Protein AF-A0A1B7MXN3-F1 (afdb_monomer)

Nearest PDB structures (foldseek):
  6edw-assembly1_C  TM=4.018E-01  e=3.707E+00  Mycobacterium tuberculosis CDC1551
  6edw-assembly1_D  TM=3.722E-01  e=7.646E+00  Mycobacterium tuberculosis CDC1551

Structure (mmCIF, N/CA/C/O backbone):
data_AF-A0A1B7MXN3-F1
#
_entry.id   AF-A0A1B7MXN3-F1
#
loop_
_atom_site.group_PDB
_atom_site.id
_atom_site.type_symbol
_atom_site.label_atom_id
_atom_site.label_alt_id
_atom_site.label_comp_id
_atom_site.label_asym_id
_atom_site.label_entity_id
_atom_site.label_seq_id
_atom_site.pdbx_PDB_ins_code
_atom_site.Cartn_x
_atom_site.Cartn_y
_atom_site.Cartn_z
_atom_site.occupancy
_atom_site.B_iso_or_equiv
_atom_site.auth_seq_id
_atom_site.auth_comp_id
_atom_site.auth_asym_id
_atom_site.auth_atom_id
_atom_site.pdbx_PDB_model_num
ATOM 1 N N . MET A 1 1 ? 47.4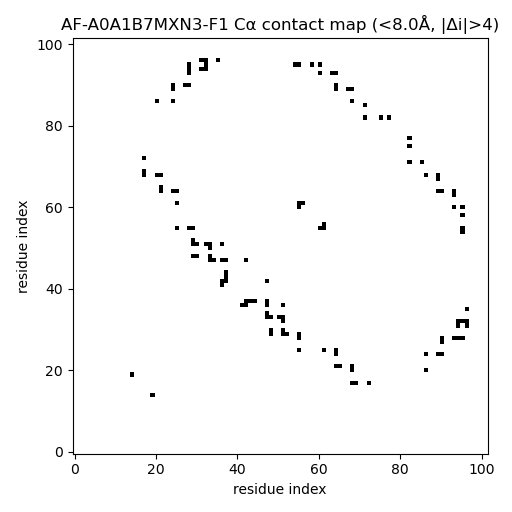05 -34.970 3.659 1.00 39.94 1 MET A N 1
ATOM 2 C CA . MET A 1 1 ? 46.798 -33.891 2.852 1.00 39.94 1 MET A CA 1
ATOM 3 C C . MET A 1 1 ? 45.291 -34.055 2.928 1.00 39.94 1 MET A C 1
ATOM 5 O O . MET A 1 1 ? 44.751 -34.900 2.231 1.00 39.94 1 MET A O 1
ATOM 9 N N . SER A 1 2 ? 44.634 -33.330 3.831 1.00 42.56 2 SER A N 1
ATOM 10 C CA . SER A 1 2 ? 43.172 -33.350 3.950 1.00 42.56 2 SER A CA 1
ATOM 11 C C . SER A 1 2 ? 42.618 -32.178 3.152 1.00 42.56 2 SER A C 1
ATOM 13 O O . SER A 1 2 ? 42.976 -31.032 3.413 1.00 42.56 2 SER A O 1
ATOM 15 N N . ILE A 1 3 ? 41.806 -32.483 2.142 1.00 47.53 3 ILE A N 1
ATOM 16 C CA . ILE A 1 3 ? 41.145 -31.493 1.292 1.00 47.53 3 ILE A CA 1
ATOM 17 C C . ILE A 1 3 ? 40.101 -30.783 2.156 1.00 47.53 3 ILE A C 1
ATOM 19 O O . ILE A 1 3 ? 39.154 -31.413 2.628 1.00 47.53 3 ILE A O 1
ATOM 23 N N . LEU A 1 4 ? 40.305 -29.484 2.397 1.00 47.94 4 LEU A N 1
ATOM 24 C CA . LEU A 1 4 ? 39.314 -28.622 3.033 1.00 47.94 4 LEU A CA 1
ATOM 25 C C . LEU A 1 4 ? 38.052 -28.629 2.162 1.00 47.94 4 LEU A C 1
ATOM 27 O O . LEU A 1 4 ? 38.071 -28.189 1.013 1.00 47.94 4 LEU A O 1
ATOM 31 N N . LYS A 1 5 ? 36.962 -29.157 2.713 1.00 56.56 5 LYS A N 1
ATOM 32 C CA . LYS A 1 5 ? 35.624 -29.047 2.139 1.00 56.56 5 LYS A CA 1
ATOM 33 C C . LYS A 1 5 ? 35.195 -27.578 2.286 1.00 56.56 5 LYS A C 1
ATOM 35 O O . LYS A 1 5 ? 35.237 -27.085 3.412 1.00 56.56 5 LYS A O 1
ATOM 40 N N . PRO A 1 6 ? 34.839 -26.862 1.207 1.00 47.56 6 PRO A N 1
ATOM 41 C CA . PRO A 1 6 ? 34.379 -25.487 1.339 1.00 47.56 6 PRO A CA 1
ATOM 42 C C . PRO A 1 6 ? 33.049 -25.483 2.097 1.00 47.56 6 PRO A C 1
ATOM 44 O O . PRO A 1 6 ? 32.131 -26.235 1.759 1.00 47.56 6 PRO A O 1
ATOM 47 N N . GLU A 1 7 ? 32.975 -24.679 3.157 1.00 54.03 7 GLU A N 1
ATOM 48 C CA . GLU A 1 7 ? 31.724 -24.404 3.857 1.00 54.03 7 GLU A CA 1
ATOM 49 C C . GLU A 1 7 ? 30.719 -23.747 2.899 1.00 54.03 7 GLU A C 1
ATOM 51 O O . GLU A 1 7 ? 31.128 -22.996 2.006 1.00 54.03 7 GLU A O 1
ATOM 56 N N . PRO A 1 8 ? 29.409 -24.008 3.050 1.00 49.09 8 PRO A N 1
ATOM 57 C CA . PRO A 1 8 ? 28.402 -23.304 2.279 1.00 49.09 8 PRO A CA 1
ATOM 58 C C . PRO A 1 8 ? 28.450 -21.830 2.680 1.00 49.09 8 PRO A C 1
ATOM 60 O O . PRO A 1 8 ? 28.066 -21.460 3.787 1.00 49.09 8 PRO A O 1
ATOM 63 N N . SER A 1 9 ? 28.945 -20.982 1.780 1.00 49.97 9 SER A N 1
ATOM 64 C CA . SER A 1 9 ? 28.849 -19.538 1.935 1.00 49.97 9 SER A CA 1
ATOM 65 C C . SER A 1 9 ? 27.375 -19.188 2.088 1.00 49.97 9 SER A C 1
ATOM 67 O O . SER A 1 9 ? 26.598 -19.399 1.155 1.00 49.97 9 SER A O 1
ATOM 69 N N . THR A 1 10 ? 26.997 -18.680 3.260 1.00 52.59 10 THR A N 1
ATOM 70 C CA . THR A 1 10 ? 25.699 -18.059 3.517 1.00 52.59 10 THR A CA 1
ATOM 71 C C . THR A 1 10 ? 25.511 -16.954 2.489 1.00 52.59 10 THR A C 1
ATOM 73 O O . THR A 1 10 ? 26.029 -15.848 2.627 1.00 52.59 10 THR A O 1
ATOM 76 N N . GLN A 1 11 ? 24.822 -17.299 1.408 1.00 45.16 11 GLN A N 1
ATOM 77 C CA . GLN A 1 11 ? 24.434 -16.400 0.345 1.00 45.16 11 GLN A CA 1
ATOM 78 C C . GLN A 1 11 ? 23.406 -15.459 0.967 1.00 45.16 11 GLN A C 1
ATOM 80 O O . GLN A 1 11 ? 22.228 -15.794 1.075 1.00 45.16 11 GLN A O 1
ATOM 85 N N . GLY A 1 12 ? 23.887 -14.329 1.495 1.00 44.75 12 GLY A N 1
ATOM 86 C CA . GLY A 1 12 ? 23.031 -13.260 1.989 1.00 44.75 12 GLY A CA 1
ATOM 87 C C . GLY A 1 12 ? 21.987 -12.977 0.919 1.00 44.75 12 GLY A C 1
ATOM 88 O O . GLY A 1 12 ? 22.346 -12.767 -0.241 1.00 44.75 12 GLY A O 1
ATOM 89 N N . ALA A 1 13 ? 20.710 -13.094 1.282 1.00 50.44 13 ALA A N 1
ATOM 90 C CA . ALA A 1 13 ? 19.616 -12.967 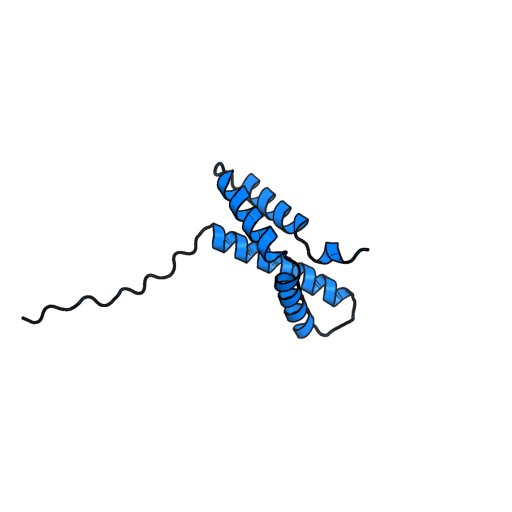0.335 1.00 50.44 13 ALA A CA 1
ATOM 91 C C . ALA A 1 13 ? 19.758 -11.630 -0.404 1.00 50.44 13 ALA A C 1
ATOM 93 O O . ALA A 1 13 ? 19.680 -10.563 0.206 1.00 50.44 13 ALA A O 1
ATOM 94 N N . SER A 1 14 ? 20.019 -11.688 -1.710 1.00 57.28 14 SER A N 1
ATOM 95 C CA . SER A 1 14 ? 19.955 -10.504 -2.555 1.00 57.28 14 SER A CA 1
ATOM 96 C C . SER A 1 14 ? 18.491 -10.083 -2.592 1.00 57.28 14 SER A C 1
ATOM 98 O O . SER A 1 14 ? 17.651 -10.801 -3.134 1.00 57.28 14 SER A O 1
ATOM 100 N N . ILE A 1 15 ? 18.170 -8.972 -1.928 1.00 64.94 15 ILE A N 1
ATOM 101 C CA . ILE A 1 15 ? 16.823 -8.410 -1.959 1.00 64.94 15 ILE A CA 1
ATOM 102 C C . ILE A 1 15 ? 16.608 -7.847 -3.364 1.00 64.94 15 ILE A C 1
ATOM 104 O O . ILE A 1 15 ? 17.384 -7.019 -3.840 1.00 64.94 15 ILE A O 1
ATOM 108 N N . THR A 1 16 ? 15.563 -8.318 -4.033 1.00 85.19 16 THR A N 1
ATOM 109 C CA . THR A 1 16 ? 15.174 -7.830 -5.362 1.00 85.19 16 THR A CA 1
ATOM 110 C C . THR A 1 16 ? 14.491 -6.465 -5.260 1.00 85.19 16 THR A C 1
ATOM 112 O O . THR A 1 16 ? 13.859 -6.155 -4.249 1.00 85.19 16 THR A O 1
ATOM 115 N N . LEU A 1 17 ? 14.552 -5.657 -6.325 1.00 84.50 17 LEU A N 1
ATOM 116 C CA . LEU A 1 17 ? 13.820 -4.385 -6.399 1.00 84.50 17 LEU A CA 1
ATOM 117 C C . LEU A 1 17 ? 12.320 -4.582 -6.117 1.00 84.50 17 LEU A C 1
ATOM 119 O O . LEU A 1 17 ? 11.734 -3.832 -5.345 1.00 84.50 17 LEU A O 1
ATOM 123 N N . THR A 1 18 ? 11.727 -5.654 -6.648 1.00 87.50 18 THR A N 1
ATOM 124 C CA . THR A 1 18 ? 10.337 -6.058 -6.384 1.00 87.50 18 THR A CA 1
ATOM 125 C C . THR A 1 18 ? 10.042 -6.192 -4.892 1.00 87.50 18 THR A C 1
ATOM 127 O O . THR A 1 18 ? 9.064 -5.625 -4.410 1.00 87.50 18 THR A O 1
ATOM 130 N N . GLN A 1 19 ? 10.899 -6.889 -4.141 1.00 88.88 19 GLN A N 1
ATOM 131 C CA . GLN A 1 19 ? 10.723 -7.071 -2.698 1.00 88.88 19 GLN A CA 1
ATOM 132 C C . GLN A 1 19 ? 10.846 -5.751 -1.931 1.00 88.88 19 GLN A C 1
ATOM 134 O O . GLN A 1 19 ? 10.074 -5.519 -1.001 1.00 88.88 19 GLN A O 1
ATOM 139 N N . VAL A 1 20 ? 11.775 -4.870 -2.327 1.00 90.81 20 VAL A N 1
ATOM 140 C CA . VAL A 1 20 ? 11.916 -3.536 -1.715 1.00 90.81 20 VAL A CA 1
ATOM 141 C C . VAL A 1 20 ? 10.651 -2.710 -1.931 1.00 90.81 20 VAL A C 1
ATOM 143 O O . VAL A 1 20 ? 10.120 -2.140 -0.977 1.00 90.81 20 VAL A O 1
ATOM 146 N N . LEU A 1 21 ? 10.138 -2.678 -3.163 1.00 91.31 21 LEU A N 1
ATOM 147 C CA . LEU A 1 21 ? 8.933 -1.923 -3.504 1.00 91.31 21 LEU A CA 1
ATOM 148 C C . LEU A 1 21 ? 7.701 -2.460 -2.775 1.00 91.31 21 LEU A C 1
ATOM 150 O O . LEU A 1 21 ? 6.963 -1.688 -2.163 1.00 91.31 21 LEU A O 1
ATOM 154 N N . GLN A 1 22 ? 7.512 -3.781 -2.771 1.00 92.38 22 GLN A N 1
ATOM 155 C CA . GLN A 1 22 ? 6.420 -4.424 -2.041 1.00 92.38 22 GLN A CA 1
ATOM 156 C C . GLN A 1 22 ? 6.483 -4.109 -0.547 1.00 92.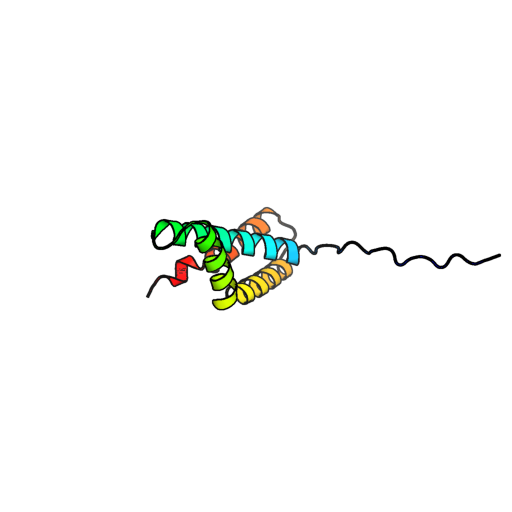38 22 GLN A C 1
ATOM 158 O O . GLN A 1 22 ? 5.468 -3.729 0.038 1.00 92.38 22 GLN A O 1
ATOM 163 N N . LEU A 1 23 ? 7.662 -4.215 0.073 1.00 93.94 23 LEU A N 1
ATOM 164 C CA . LEU A 1 23 ? 7.839 -3.919 1.493 1.00 93.94 23 LEU A CA 1
ATOM 165 C C . LEU A 1 23 ? 7.551 -2.446 1.807 1.00 93.94 23 LEU A C 1
ATOM 167 O O . LEU A 1 23 ? 6.850 -2.151 2.778 1.00 93.94 23 LEU A O 1
ATOM 171 N N . GLY A 1 24 ? 8.052 -1.528 0.978 1.00 94.06 24 GLY A N 1
ATOM 172 C CA . GLY A 1 24 ? 7.821 -0.092 1.128 1.00 94.06 24 GLY A CA 1
ATOM 173 C C . GLY A 1 24 ? 6.336 0.260 1.052 1.00 94.06 24 GLY A C 1
ATOM 174 O O . GLY A 1 24 ? 5.799 0.867 1.978 1.00 94.06 24 GLY A O 1
ATOM 175 N N . ILE A 1 25 ? 5.649 -0.195 0.001 1.00 95.69 25 ILE A N 1
ATOM 176 C CA . ILE A 1 25 ? 4.213 0.052 -0.196 1.00 95.69 25 ILE A CA 1
ATOM 177 C C . ILE A 1 25 ? 3.396 -0.566 0.944 1.00 95.69 25 ILE A C 1
ATOM 179 O O . ILE A 1 25 ? 2.548 0.107 1.528 1.00 95.69 25 ILE A O 1
ATOM 183 N N . THR A 1 26 ? 3.682 -1.818 1.315 1.00 95.56 26 THR A N 1
ATOM 184 C CA . THR A 1 26 ? 3.010 -2.508 2.430 1.00 95.56 26 THR A CA 1
ATOM 185 C C . THR A 1 26 ? 3.132 -1.718 3.728 1.00 95.56 26 THR A C 1
ATOM 187 O O . THR A 1 26 ? 2.139 -1.489 4.419 1.00 95.56 26 THR A O 1
ATOM 190 N N . THR A 1 27 ? 4.343 -1.253 4.040 1.00 95.69 27 THR A N 1
ATOM 191 C CA . THR A 1 27 ? 4.615 -0.475 5.252 1.00 95.69 27 THR A CA 1
ATOM 192 C C . THR A 1 27 ? 3.816 0.825 5.259 1.00 95.69 27 THR A C 1
ATOM 194 O O . THR A 1 27 ? 3.172 1.140 6.259 1.00 95.69 27 THR A O 1
ATOM 197 N N . ILE A 1 28 ? 3.795 1.556 4.140 1.00 95.94 28 ILE A N 1
ATOM 198 C CA . ILE A 1 28 ? 3.039 2.810 4.029 1.00 95.94 28 ILE A CA 1
ATOM 199 C C . ILE A 1 28 ? 1.540 2.562 4.227 1.00 95.94 28 ILE A C 1
ATOM 201 O O . ILE A 1 28 ? 0.900 3.287 4.984 1.00 95.94 28 ILE A O 1
ATOM 205 N N . LEU A 1 29 ? 0.984 1.525 3.597 1.00 95.88 29 LEU A N 1
ATOM 206 C CA . LEU A 1 29 ? -0.439 1.193 3.700 1.00 95.88 29 LEU A CA 1
ATOM 207 C C . LEU A 1 29 ? -0.853 0.818 5.127 1.00 95.88 29 LEU A C 1
ATOM 209 O O . LEU A 1 29 ? -1.890 1.278 5.609 1.00 95.88 29 LEU A O 1
ATOM 213 N N . ILE A 1 30 ? -0.039 0.015 5.818 1.00 95.38 30 ILE A N 1
ATOM 214 C CA . ILE A 1 30 ? -0.286 -0.362 7.214 1.00 95.38 30 ILE A CA 1
ATOM 215 C C . ILE A 1 30 ? -0.226 0.874 8.118 1.00 95.38 30 ILE A C 1
ATOM 217 O O . ILE A 1 30 ? -1.104 1.044 8.963 1.00 95.38 30 ILE A O 1
ATOM 221 N N . LEU A 1 31 ? 0.761 1.757 7.940 1.00 94.50 31 LEU A N 1
ATOM 222 C CA . LEU A 1 31 ? 0.893 2.974 8.746 1.00 94.50 31 LEU A CA 1
ATOM 223 C C . LEU A 1 31 ? -0.251 3.969 8.499 1.00 94.50 31 LEU A C 1
ATOM 225 O O . LEU A 1 31 ? -0.833 4.460 9.467 1.00 94.50 31 LEU A O 1
ATOM 229 N N . ASP A 1 32 ? -0.616 4.223 7.236 1.00 94.12 32 ASP A N 1
ATOM 230 C CA . ASP A 1 32 ? -1.746 5.095 6.864 1.00 94.12 32 ASP A CA 1
ATOM 231 C C . ASP A 1 32 ? -3.046 4.603 7.510 1.00 94.12 32 ASP A C 1
ATOM 233 O O . ASP A 1 32 ? -3.778 5.372 8.136 1.00 94.12 32 ASP A O 1
ATOM 237 N N . TYR A 1 33 ? -3.304 3.295 7.441 1.00 93.62 33 TYR A N 1
ATOM 238 C CA . TYR A 1 33 ? -4.517 2.723 8.010 1.00 93.62 33 TYR A CA 1
ATOM 239 C C . TYR A 1 33 ? -4.485 2.644 9.544 1.00 93.62 33 TYR A C 1
ATOM 241 O O . TYR A 1 33 ? -5.497 2.894 10.194 1.00 93.62 33 TYR A O 1
ATOM 249 N N . SER A 1 34 ? -3.322 2.397 10.150 1.00 92.75 34 SER A N 1
ATOM 250 C CA . SER A 1 34 ? -3.154 2.468 11.610 1.00 92.75 34 SER A CA 1
ATOM 251 C C . SER A 1 34 ? -3.464 3.866 12.137 1.00 92.75 34 SER A C 1
ATOM 253 O O . SER A 1 34 ? -4.144 4.015 13.156 1.00 92.75 34 SER A O 1
ATOM 255 N N . PHE A 1 35 ? -2.991 4.895 11.426 1.00 91.25 35 PHE A N 1
ATOM 256 C CA . PHE A 1 35 ? -3.302 6.285 11.730 1.00 91.25 35 PHE A CA 1
ATOM 257 C C . PHE A 1 35 ? -4.805 6.550 11.583 1.00 91.25 35 PHE A C 1
ATOM 259 O O . PHE A 1 35 ? -5.425 7.075 12.506 1.00 91.25 35 PHE A O 1
ATOM 266 N N . PHE A 1 36 ? -5.421 6.103 10.487 1.00 91.31 36 PHE A N 1
ATOM 267 C CA . PHE A 1 36 ? -6.867 6.205 10.278 1.00 91.31 36 PHE A CA 1
ATOM 268 C C . PHE A 1 36 ? -7.693 5.557 11.405 1.00 91.31 36 PHE A C 1
ATOM 270 O O . PHE A 1 36 ? -8.642 6.170 11.892 1.00 91.31 36 PHE A O 1
ATOM 277 N N . LEU A 1 37 ? -7.318 4.359 11.865 1.00 90.50 37 LEU A N 1
ATOM 278 C CA . LEU A 1 37 ? -7.966 3.689 12.999 1.00 90.50 37 LEU A CA 1
ATOM 279 C C . LEU A 1 37 ? -7.782 4.468 14.308 1.00 90.50 37 LEU A C 1
ATOM 281 O O . LEU A 1 37 ? -8.723 4.589 15.090 1.00 90.50 37 LEU A O 1
ATOM 285 N N . SER A 1 38 ? -6.595 5.037 14.541 1.00 88.94 38 SER A N 1
ATOM 286 C CA . SER A 1 38 ? -6.320 5.823 15.752 1.00 88.94 38 SER A CA 1
ATOM 287 C C . SER A 1 38 ? -7.212 7.065 15.865 1.00 88.94 38 SER A C 1
ATOM 289 O O . SER A 1 38 ? -7.669 7.402 16.956 1.00 88.94 38 SER A O 1
ATOM 291 N N . GLN A 1 39 ? -7.547 7.683 14.729 1.00 88.44 39 GLN A N 1
ATOM 292 C C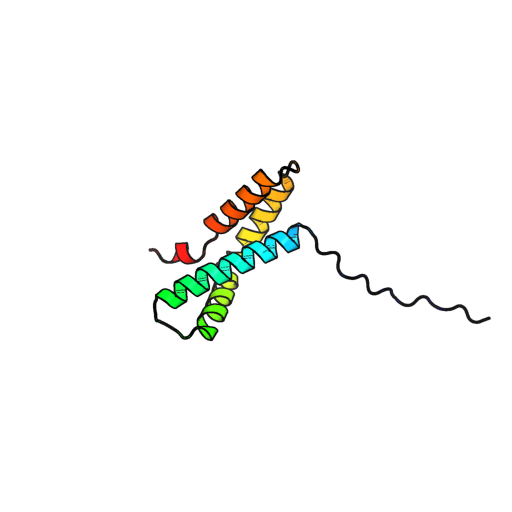A . GLN A 1 39 ? -8.416 8.859 14.666 1.00 88.44 39 GLN A CA 1
ATOM 293 C C . GLN A 1 39 ? -9.883 8.538 14.989 1.00 88.44 39 GLN A C 1
ATOM 295 O O . GLN A 1 39 ? -10.641 9.437 15.341 1.00 88.44 39 GLN A O 1
ATOM 300 N N . GLN A 1 40 ? -10.295 7.269 14.896 1.00 83.00 40 GLN A N 1
ATOM 301 C CA . GLN A 1 40 ? -11.662 6.838 15.208 1.00 83.00 40 GLN A CA 1
ATOM 302 C C . GLN A 1 40 ? -11.892 6.587 16.705 1.00 83.00 40 GLN A C 1
ATOM 304 O O . GLN A 1 40 ? -13.018 6.308 17.109 1.00 83.00 40 GLN A O 1
ATOM 309 N N . GLY A 1 41 ? -10.851 6.682 17.542 1.00 72.44 41 GLY A N 1
ATOM 310 C CA . GLY A 1 41 ? -10.972 6.585 19.002 1.00 72.44 41 GLY A CA 1
ATOM 311 C C . GLY A 1 41 ? -11.413 5.213 19.528 1.00 72.44 41 GLY A C 1
ATOM 312 O O . GLY A 1 41 ? -11.734 5.081 20.705 1.00 72.44 41 GLY A O 1
ATOM 313 N N . THR A 1 42 ? -11.434 4.183 18.681 1.00 61.94 42 THR A N 1
ATOM 314 C CA . THR A 1 42 ? -11.975 2.857 19.008 1.00 61.94 42 THR A CA 1
ATOM 315 C C . THR A 1 42 ? -10.984 1.952 19.746 1.00 61.94 42 THR A C 1
ATOM 317 O O . THR A 1 42 ? -11.390 0.923 20.291 1.00 61.94 42 THR A O 1
ATOM 320 N N . GLN A 1 43 ? -9.684 2.278 19.792 1.00 62.81 43 GLN A N 1
ATOM 321 C CA . GLN A 1 43 ? -8.671 1.340 20.287 1.00 62.81 43 GLN A CA 1
ATOM 322 C C . GLN A 1 43 ? -7.323 2.008 20.670 1.00 62.81 43 GLN A C 1
ATOM 324 O O . GLN A 1 43 ? -6.973 3.059 20.140 1.00 62.81 43 GLN A O 1
ATOM 329 N N . GLY A 1 44 ? -6.544 1.396 21.578 1.00 66.62 44 GLY A N 1
ATOM 330 C CA . GLY A 1 44 ? -5.186 1.848 21.942 1.00 66.62 44 GLY A CA 1
ATOM 331 C C . GLY A 1 44 ? -4.138 1.619 20.835 1.00 66.62 44 GLY A C 1
ATOM 332 O O . GLY A 1 44 ? -4.277 0.704 20.028 1.00 66.62 44 GLY A O 1
ATOM 333 N N . SER A 1 45 ? -3.065 2.419 20.810 1.00 65.88 45 SER A N 1
ATOM 334 C CA . SER A 1 45 ? -2.106 2.518 19.684 1.00 65.88 45 SER A CA 1
ATOM 335 C C . SER A 1 45 ? -1.375 1.223 19.294 1.00 65.88 45 SER A C 1
ATOM 337 O O . SER A 1 45 ? -1.120 0.994 18.117 1.00 65.88 45 SER A O 1
ATOM 339 N N . ALA A 1 46 ? -1.046 0.344 20.245 1.00 63.09 46 ALA A N 1
ATOM 340 C CA . ALA A 1 46 ? -0.424 -0.948 19.926 1.00 63.09 46 ALA A CA 1
ATOM 341 C C . ALA A 1 46 ? -1.391 -1.893 19.189 1.00 63.09 46 ALA A C 1
ATOM 343 O O . ALA A 1 46 ? -0.979 -2.734 18.394 1.00 63.09 46 ALA A O 1
ATOM 344 N N . ASN A 1 47 ? -2.689 -1.730 19.435 1.00 83.69 47 ASN A N 1
ATOM 345 C CA . ASN A 1 47 ? -3.731 -2.553 18.849 1.00 83.69 47 ASN A CA 1
ATOM 346 C C . ASN A 1 47 ? -4.101 -2.059 17.435 1.00 83.69 47 ASN A C 1
ATOM 348 O O . ASN A 1 47 ? -4.380 -2.863 16.551 1.00 83.69 47 ASN A O 1
ATOM 352 N N . THR A 1 48 ? -3.991 -0.753 17.155 1.00 88.25 48 THR A N 1
ATOM 353 C CA . THR A 1 48 ? -4.276 -0.214 15.812 1.00 88.25 48 THR A CA 1
ATOM 354 C C . THR A 1 48 ? -3.298 -0.711 14.745 1.00 88.25 48 THR A C 1
ATOM 356 O O . THR A 1 48 ? -3.736 -1.024 13.640 1.00 88.25 48 THR A O 1
ATOM 359 N N . LEU A 1 49 ? -2.006 -0.865 15.069 1.00 91.06 49 LEU A N 1
ATOM 360 C CA . LEU A 1 49 ? -1.013 -1.398 14.125 1.00 91.06 49 LEU A CA 1
ATOM 361 C C . LEU A 1 49 ? -1.277 -2.868 13.774 1.00 91.06 49 LEU A C 1
ATOM 363 O O . LEU A 1 49 ? -1.204 -3.259 12.609 1.00 91.06 49 LEU A O 1
ATOM 367 N N . GLN A 1 50 ? -1.622 -3.681 14.775 1.00 92.06 50 GLN A N 1
ATOM 368 C CA . GLN A 1 50 ? -1.945 -5.092 14.571 1.00 92.06 50 GLN A CA 1
ATOM 369 C C . GLN A 1 50 ? -3.235 -5.262 13.760 1.00 92.06 50 GLN A C 1
ATOM 371 O O . GLN A 1 50 ? -3.272 -6.074 12.836 1.00 92.06 50 GLN A O 1
ATOM 376 N N . LEU A 1 51 ? -4.264 -4.462 14.056 1.00 91.88 51 LEU A N 1
ATOM 377 C CA . LEU A 1 51 ? -5.504 -4.426 13.279 1.00 91.88 51 LEU A CA 1
ATOM 378 C C . LEU A 1 51 ? -5.250 -4.013 11.829 1.00 91.88 51 LEU A C 1
ATOM 380 O O . LEU A 1 51 ? -5.820 -4.608 10.917 1.00 91.88 51 LEU A O 1
ATOM 384 N N . ALA A 1 52 ? -4.364 -3.045 11.595 1.00 93.44 52 ALA A N 1
ATOM 385 C CA . ALA A 1 52 ? -4.041 -2.617 10.244 1.00 93.44 52 ALA A CA 1
ATOM 386 C C . ALA A 1 52 ? -3.275 -3.673 9.442 1.00 93.44 52 ALA A C 1
ATOM 388 O O . ALA A 1 52 ? -3.584 -3.898 8.272 1.00 93.44 52 ALA A O 1
ATOM 389 N N . ALA A 1 53 ? -2.319 -4.361 10.069 1.00 94.00 53 ALA A N 1
ATOM 390 C CA . ALA A 1 53 ? -1.633 -5.488 9.444 1.00 94.00 53 ALA A CA 1
ATOM 391 C C . ALA A 1 53 ? -2.600 -6.646 9.135 1.00 94.00 53 ALA A C 1
ATOM 393 O O . ALA A 1 53 ? -2.528 -7.247 8.062 1.00 94.00 53 ALA A O 1
ATOM 394 N N . ALA A 1 54 ? -3.538 -6.933 10.044 1.00 92.88 54 ALA A N 1
ATOM 395 C CA . ALA A 1 54 ? -4.570 -7.942 9.825 1.00 92.88 54 ALA A CA 1
ATOM 396 C C . ALA A 1 54 ? -5.502 -7.566 8.661 1.00 92.88 54 ALA A C 1
ATOM 398 O O . ALA A 1 54 ? -5.803 -8.412 7.817 1.00 92.88 54 ALA A O 1
ATOM 399 N N . GLU A 1 55 ? -5.915 -6.299 8.570 1.00 93.25 55 GLU A N 1
ATOM 400 C CA . GLU A 1 55 ? -6.741 -5.815 7.461 1.00 93.25 55 GLU A CA 1
ATOM 401 C C . GLU A 1 55 ? -6.001 -5.901 6.123 1.00 93.25 55 GLU A C 1
ATOM 403 O O . GLU A 1 55 ? -6.583 -6.329 5.126 1.00 93.25 55 GLU A O 1
ATOM 408 N N . TYR A 1 56 ? -4.703 -5.590 6.097 1.00 94.44 56 TYR A N 1
ATOM 409 C CA . TYR A 1 56 ? -3.882 -5.706 4.889 1.00 94.44 56 TYR A CA 1
ATOM 410 C C . TYR A 1 56 ? -3.856 -7.137 4.342 1.00 94.44 56 TYR A C 1
ATOM 412 O O . TYR A 1 56 ? -4.011 -7.349 3.137 1.00 94.44 56 TYR A O 1
ATOM 420 N N . GLY A 1 57 ? -3.720 -8.124 5.233 1.00 91.81 57 GLY A N 1
ATOM 421 C CA . GLY A 1 57 ? -3.773 -9.538 4.862 1.00 91.81 57 GLY A CA 1
ATOM 422 C C . GLY A 1 57 ? -5.166 -10.002 4.421 1.00 91.81 57 GLY A C 1
ATOM 423 O O . GLY A 1 57 ? -5.277 -10.836 3.527 1.00 91.81 57 GLY A O 1
ATOM 424 N N . ARG A 1 58 ? -6.235 -9.462 5.021 1.00 92.12 58 ARG A N 1
ATOM 425 C CA . ARG A 1 58 ? -7.619 -9.906 4.780 1.00 92.12 58 ARG A CA 1
ATOM 426 C C . ARG A 1 58 ? -8.278 -9.270 3.553 1.00 92.12 58 ARG A C 1
ATOM 428 O O . ARG A 1 58 ? -9.082 -9.921 2.895 1.00 92.12 58 ARG A O 1
ATOM 435 N N . SER A 1 59 ? -7.964 -8.014 3.250 1.00 88.75 59 SER A N 1
ATOM 436 C CA . SER A 1 59 ? -8.671 -7.185 2.254 1.00 88.75 59 SER A CA 1
ATOM 437 C C . SER A 1 59 ? -8.335 -7.500 0.790 1.00 88.75 59 SER A C 1
ATOM 439 O O . SER A 1 59 ? -8.856 -6.852 -0.113 1.00 88.75 59 SER A O 1
ATOM 441 N N . GLY A 1 60 ? -7.427 -8.445 0.525 1.00 90.56 60 GLY A N 1
ATOM 442 C CA . GLY A 1 60 ? -6.893 -8.686 -0.823 1.00 90.56 60 GLY A CA 1
ATOM 443 C C . GLY A 1 60 ? -5.920 -7.600 -1.308 1.00 90.56 60 GLY A C 1
ATOM 444 O O . GLY A 1 60 ? -5.330 -7.741 -2.380 1.00 90.56 60 GLY A O 1
ATOM 445 N N . THR A 1 61 ? -5.687 -6.561 -0.497 1.00 92.69 61 THR A N 1
ATOM 446 C CA . THR A 1 61 ? -4.744 -5.467 -0.773 1.00 92.69 61 THR A CA 1
ATOM 447 C C . 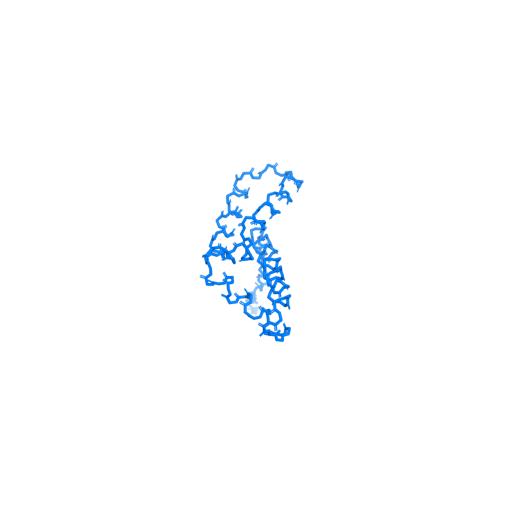THR A 1 61 ? -3.340 -5.995 -1.059 1.00 92.69 61 THR A C 1
ATOM 449 O O . THR A 1 61 ? -2.679 -5.515 -1.974 1.00 92.69 61 THR A O 1
ATOM 452 N N . SER A 1 62 ? -2.895 -7.030 -0.339 1.00 92.62 62 SER A N 1
ATOM 453 C CA . SER A 1 62 ? -1.592 -7.659 -0.585 1.00 92.62 62 SER A CA 1
ATOM 454 C C . SER A 1 62 ? -1.443 -8.197 -2.011 1.00 92.62 62 SER A C 1
ATOM 456 O O . SER A 1 62 ? -0.462 -7.889 -2.687 1.00 92.62 62 SER A O 1
ATOM 458 N N . THR A 1 63 ? -2.443 -8.930 -2.503 1.00 93.56 63 THR A N 1
ATOM 459 C CA . THR A 1 63 ? -2.446 -9.469 -3.870 1.00 93.56 63 THR A CA 1
ATOM 460 C C . THR A 1 63 ? -2.508 -8.355 -4.914 1.00 93.56 63 THR A C 1
ATOM 462 O O . THR A 1 63 ? -1.805 -8.417 -5.922 1.00 93.56 63 THR A O 1
ATOM 465 N N . ALA A 1 64 ? -3.311 -7.316 -4.669 1.00 93.31 64 ALA A N 1
ATOM 466 C CA . ALA A 1 64 ? -3.419 -6.172 -5.569 1.00 93.31 64 ALA A CA 1
ATOM 467 C C . ALA A 1 64 ? -2.101 -5.380 -5.666 1.00 93.31 64 ALA A C 1
ATOM 469 O O . ALA A 1 64 ? -1.667 -5.049 -6.769 1.00 93.31 64 ALA A O 1
ATOM 470 N N . VAL A 1 65 ? -1.421 -5.149 -4.536 1.00 93.62 65 VAL A N 1
ATOM 471 C CA . VAL A 1 65 ? -0.096 -4.509 -4.494 1.00 93.62 65 VAL A CA 1
ATOM 472 C C . VAL A 1 65 ? 0.946 -5.355 -5.215 1.00 93.62 65 VAL A C 1
ATOM 474 O O . VAL A 1 65 ? 1.707 -4.810 -6.009 1.00 93.62 65 VAL A O 1
ATOM 477 N N . GLN A 1 66 ? 0.978 -6.670 -4.974 1.00 93.38 66 GLN A N 1
ATOM 478 C CA . GLN A 1 66 ? 1.920 -7.558 -5.654 1.00 93.38 66 GLN A CA 1
ATOM 479 C C . GLN A 1 66 ? 1.788 -7.439 -7.174 1.00 93.38 66 GLN A C 1
ATOM 481 O O . GLN A 1 66 ? 2.780 -7.164 -7.848 1.00 93.38 66 GLN A O 1
ATOM 486 N N . LYS A 1 67 ? 0.563 -7.587 -7.690 1.00 93.62 67 LYS A N 1
ATOM 487 C CA . LYS A 1 67 ? 0.296 -7.500 -9.125 1.00 93.62 67 LYS A CA 1
ATOM 488 C C . LYS A 1 67 ? 0.690 -6.135 -9.691 1.00 93.62 67 LYS A C 1
ATOM 490 O O . LYS A 1 67 ? 1.353 -6.066 -10.715 1.00 93.62 67 LYS A O 1
ATOM 495 N N . ALA A 1 68 ? 0.332 -5.050 -9.004 1.00 92.12 68 ALA A N 1
ATOM 496 C CA . ALA A 1 68 ? 0.629 -3.708 -9.488 1.00 92.12 68 ALA A CA 1
ATOM 497 C C . ALA A 1 68 ? 2.140 -3.406 -9.521 1.00 92.12 68 ALA A C 1
ATOM 499 O O . ALA A 1 68 ? 2.608 -2.733 -10.434 1.00 92.12 68 ALA A O 1
ATOM 500 N N . VAL A 1 69 ? 2.916 -3.922 -8.559 1.00 91.75 69 VAL A N 1
ATOM 501 C CA . VAL A 1 69 ? 4.385 -3.801 -8.576 1.00 91.75 69 VAL A CA 1
ATOM 502 C C . VAL A 1 69 ? 4.991 -4.587 -9.740 1.00 91.75 69 VAL A C 1
ATOM 504 O O . VAL A 1 69 ? 5.899 -4.084 -10.398 1.00 91.75 69 VAL A O 1
ATOM 507 N N . GLU A 1 70 ? 4.503 -5.801 -10.005 1.00 90.88 70 GLU A N 1
ATOM 508 C CA 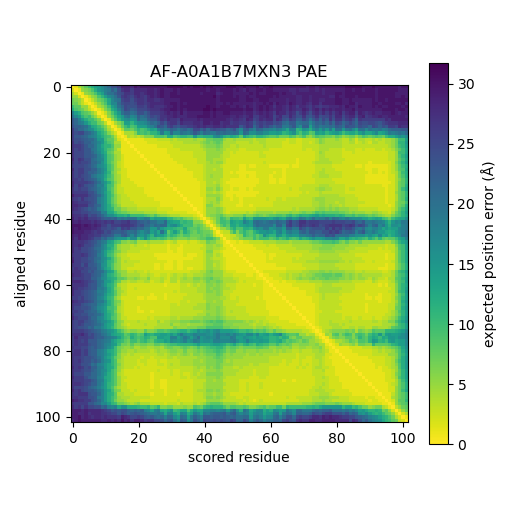. GLU A 1 70 ? 4.940 -6.601 -11.158 1.00 90.88 70 GLU A CA 1
ATOM 509 C C . GLU A 1 70 ? 4.633 -5.882 -12.483 1.00 90.88 70 GLU A C 1
ATOM 511 O O . GLU A 1 70 ? 5.520 -5.755 -13.331 1.00 90.88 70 GLU A O 1
ATOM 516 N N . ASP A 1 71 ? 3.422 -5.332 -12.621 1.00 89.12 71 ASP A N 1
ATOM 517 C CA . ASP A 1 71 ? 2.996 -4.578 -13.802 1.00 89.12 71 ASP A CA 1
ATOM 518 C C . ASP A 1 71 ? 3.885 -3.338 -14.024 1.00 89.12 71 ASP A C 1
ATOM 520 O O . ASP A 1 71 ? 4.393 -3.135 -15.128 1.00 89.12 71 ASP A O 1
ATOM 524 N N . VAL A 1 72 ? 4.154 -2.549 -12.978 1.00 86.62 72 VAL A N 1
ATOM 525 C CA . VAL A 1 72 ? 5.008 -1.349 -13.062 1.00 86.62 72 VAL A CA 1
ATOM 526 C C . VAL A 1 72 ? 6.442 -1.689 -13.450 1.00 86.62 72 VAL A C 1
ATOM 528 O O . VAL A 1 72 ? 7.006 -1.047 -14.331 1.00 86.62 72 VAL A O 1
ATOM 531 N N . LEU A 1 73 ? 7.034 -2.718 -12.841 1.00 86.00 73 LEU A N 1
ATOM 532 C CA . LEU A 1 73 ? 8.405 -3.120 -13.162 1.00 86.00 73 LEU A CA 1
ATOM 533 C C . LEU A 1 73 ? 8.537 -3.682 -14.582 1.00 86.00 73 LEU A C 1
ATOM 535 O O . LEU A 1 73 ? 9.605 -3.576 -15.178 1.00 86.00 73 LEU A O 1
ATOM 539 N N . SER A 1 74 ? 7.465 -4.247 -15.145 1.00 85.19 74 SER A N 1
ATOM 540 C CA . SER A 1 74 ? 7.448 -4.683 -16.547 1.00 85.19 74 SER A CA 1
ATOM 541 C C . SER A 1 74 ? 7.439 -3.519 -17.546 1.00 85.19 74 SER A C 1
ATOM 543 O O . SER A 1 74 ? 7.852 -3.688 -18.694 1.00 85.19 74 SER A O 1
ATOM 545 N N . GLN A 1 75 ? 6.979 -2.343 -17.110 1.00 77.69 75 GLN A N 1
ATOM 546 C CA . GLN A 1 75 ? 6.875 -1.123 -17.912 1.00 77.69 75 GLN A CA 1
ATOM 547 C C . GLN A 1 75 ? 7.986 -0.111 -17.606 1.00 77.69 75 GLN A C 1
ATOM 549 O O . GLN A 1 75 ? 8.060 0.922 -18.268 1.00 77.69 75 GLN A O 1
ATOM 554 N N . ASP A 1 76 ? 8.846 -0.388 -16.624 1.00 75.19 76 ASP A N 1
ATOM 555 C CA . ASP A 1 76 ? 9.876 0.548 -16.197 1.00 75.19 76 ASP A CA 1
ATOM 556 C C . ASP A 1 76 ? 10.918 0.781 -17.304 1.00 75.19 76 ASP A C 1
ATOM 558 O O . ASP A 1 76 ? 11.518 -0.144 -17.857 1.00 75.19 76 ASP A O 1
ATOM 562 N N . HIS A 1 77 ? 11.130 2.053 -17.630 1.00 77.88 77 HIS A N 1
ATOM 563 C CA . HIS A 1 77 ? 12.118 2.512 -18.606 1.00 77.88 77 HIS A CA 1
ATOM 564 C C . HIS A 1 77 ? 13.391 3.059 -17.937 1.00 77.88 77 HIS A C 1
ATOM 566 O O . HIS A 1 77 ? 14.264 3.588 -18.625 1.00 77.88 77 HIS A O 1
ATOM 572 N N . GLY A 1 78 ? 13.507 2.930 -16.609 1.00 77.62 78 GLY A N 1
ATOM 573 C CA . GLY A 1 78 ? 14.634 3.419 -15.817 1.00 77.62 78 G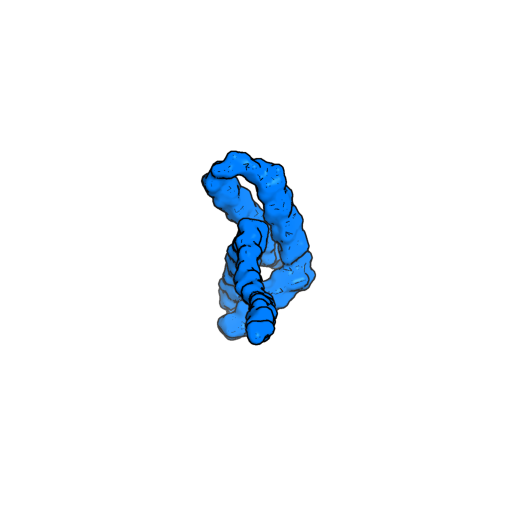LY A CA 1
ATOM 574 C C . GLY A 1 78 ? 14.516 4.890 -15.407 1.00 77.62 78 GLY A C 1
ATOM 575 O O . GLY A 1 78 ? 15.518 5.490 -15.016 1.00 77.62 78 GLY A O 1
ATOM 576 N N . ASP A 1 79 ? 13.320 5.484 -15.502 1.00 86.81 79 ASP A N 1
ATOM 577 C CA . ASP A 1 79 ? 13.053 6.839 -15.010 1.00 86.81 79 ASP A CA 1
ATOM 578 C C . ASP A 1 79 ? 12.591 6.787 -13.545 1.00 86.81 79 ASP A C 1
ATOM 580 O O . ASP A 1 79 ? 11.475 6.377 -13.223 1.00 86.81 79 ASP A O 1
ATOM 584 N N . GLU A 1 80 ? 13.461 7.244 -12.644 1.00 84.44 80 GLU A N 1
ATOM 585 C CA . GLU A 1 80 ? 13.215 7.252 -11.200 1.00 84.44 80 GLU A CA 1
ATOM 586 C C . GLU A 1 80 ? 11.989 8.090 -10.795 1.00 84.44 80 GLU A C 1
ATOM 588 O O . GLU A 1 80 ? 11.286 7.739 -9.844 1.00 84.44 80 GLU A O 1
ATOM 593 N N . LYS A 1 81 ? 11.697 9.192 -11.501 1.00 87.62 81 LYS A N 1
ATOM 594 C CA . LYS A 1 81 ? 10.553 10.058 -11.173 1.00 87.62 81 LYS A CA 1
ATOM 595 C C . LYS A 1 81 ? 9.243 9.382 -11.536 1.00 87.62 81 LYS A C 1
ATOM 597 O O . LYS A 1 81 ? 8.298 9.438 -10.746 1.00 87.62 81 LYS A O 1
ATOM 602 N N . GLU A 1 82 ? 9.195 8.739 -12.698 1.00 87.00 82 GLU A N 1
ATOM 603 C CA . GLU A 1 82 ? 8.032 7.952 -13.104 1.00 87.00 82 GLU A CA 1
ATOM 604 C C . GLU A 1 82 ? 7.843 6.749 -12.175 1.00 87.00 82 GLU A C 1
ATOM 606 O O . GLU A 1 82 ? 6.728 6.516 -11.709 1.00 87.00 82 GLU A O 1
ATOM 611 N N . LEU A 1 83 ? 8.922 6.059 -11.787 1.00 86.06 83 LEU A N 1
ATOM 612 C CA . LEU A 1 83 ? 8.855 4.981 -10.797 1.00 86.06 83 LEU A CA 1
ATOM 613 C C . LEU A 1 83 ? 8.288 5.467 -9.454 1.00 86.06 83 LEU A C 1
ATOM 615 O O . LEU A 1 83 ? 7.372 4.848 -8.908 1.00 86.06 83 LEU A O 1
ATOM 619 N N . CYS A 1 84 ? 8.761 6.605 -8.937 1.00 89.38 84 CYS A N 1
ATOM 620 C CA . CYS A 1 84 ? 8.227 7.196 -7.707 1.00 89.38 84 CYS A CA 1
ATOM 621 C C . CYS A 1 84 ? 6.736 7.533 -7.825 1.00 89.38 84 CYS A C 1
ATOM 623 O O . CYS A 1 84 ? 5.963 7.267 -6.901 1.00 89.38 84 CYS A O 1
ATOM 625 N N . LYS A 1 85 ? 6.318 8.102 -8.959 1.00 90.38 85 LYS A N 1
ATOM 626 C CA . LYS A 1 85 ? 4.915 8.426 -9.226 1.00 90.38 85 LYS A CA 1
ATOM 627 C C . LYS A 1 85 ? 4.050 7.166 -9.270 1.00 90.38 85 LYS A C 1
ATOM 629 O O . LYS A 1 85 ? 3.011 7.130 -8.619 1.00 90.38 85 LYS A O 1
ATOM 634 N N . MET A 1 86 ? 4.514 6.112 -9.936 1.00 89.19 86 MET A N 1
ATOM 635 C CA . MET A 1 86 ? 3.815 4.829 -9.994 1.00 89.19 86 MET A CA 1
ATOM 636 C C . MET A 1 86 ? 3.679 4.180 -8.608 1.00 89.19 86 MET A C 1
ATOM 638 O O . MET A 1 86 ? 2.601 3.709 -8.255 1.00 89.19 86 MET A O 1
ATOM 642 N N . ILE A 1 87 ? 4.722 4.216 -7.770 1.00 90.31 87 ILE A N 1
ATOM 643 C CA . ILE A 1 87 ? 4.661 3.722 -6.380 1.00 90.31 87 ILE A CA 1
ATOM 644 C C . ILE A 1 87 ? 3.613 4.490 -5.563 1.00 90.31 87 ILE A C 1
ATOM 646 O O . ILE A 1 87 ? 2.839 3.889 -4.805 1.00 90.31 87 ILE A O 1
ATOM 650 N N . LEU A 1 88 ? 3.576 5.819 -5.710 1.00 92.38 88 LEU A N 1
ATOM 651 C CA . LEU A 1 88 ? 2.568 6.661 -5.069 1.00 92.38 88 LEU A CA 1
ATOM 652 C C . LEU A 1 88 ? 1.162 6.307 -5.558 1.00 92.38 88 LEU A C 1
ATOM 654 O O . LEU A 1 88 ? 0.269 6.144 -4.728 1.00 92.38 88 LEU A O 1
ATOM 658 N N . ASP A 1 89 ? 0.971 6.121 -6.862 1.00 93.31 89 ASP A N 1
ATOM 659 C CA . ASP A 1 89 ? -0.318 5.753 -7.449 1.00 93.31 89 ASP A CA 1
ATOM 660 C C . ASP A 1 89 ? -0.800 4.385 -6.949 1.00 93.31 89 ASP A C 1
ATOM 662 O O . ASP A 1 89 ? -1.947 4.276 -6.506 1.00 93.31 89 ASP A O 1
ATOM 666 N N . ILE A 1 90 ? 0.074 3.370 -6.901 1.00 93.38 90 ILE A N 1
ATOM 667 C CA . ILE A 1 90 ? -0.241 2.055 -6.315 1.00 93.38 90 ILE A CA 1
ATOM 668 C C . ILE A 1 90 ? -0.684 2.224 -4.864 1.00 93.38 90 ILE A C 1
ATOM 670 O O . ILE A 1 90 ? -1.729 1.704 -4.465 1.00 93.38 90 ILE A O 1
ATOM 674 N N . THR A 1 91 ? 0.093 2.965 -4.073 1.00 93.62 91 THR A N 1
ATOM 675 C CA . THR A 1 91 ? -0.200 3.198 -2.656 1.00 93.62 91 THR A CA 1
ATOM 676 C C . THR A 1 91 ? -1.548 3.892 -2.491 1.00 93.62 91 THR A C 1
ATOM 678 O O . THR A 1 91 ? -2.365 3.474 -1.676 1.00 93.62 91 THR A O 1
ATOM 681 N N . LEU A 1 92 ? -1.822 4.934 -3.279 1.00 93.12 92 LEU A N 1
ATOM 682 C CA . LEU A 1 92 ? -3.091 5.649 -3.249 1.00 93.12 92 LEU A CA 1
ATOM 683 C C . LEU A 1 92 ? -4.248 4.728 -3.630 1.00 93.12 92 LEU A C 1
ATOM 685 O O . LEU A 1 92 ? -5.249 4.704 -2.918 1.00 93.12 92 LEU A O 1
ATOM 6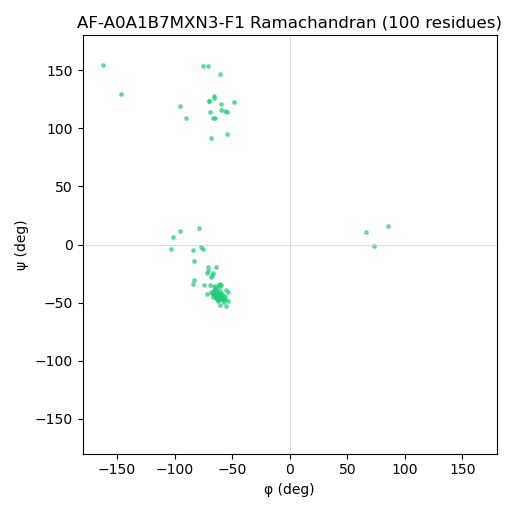89 N N . GLN A 1 93 ? -4.147 3.974 -4.723 1.00 93.19 93 GLN A N 1
ATOM 690 C CA . GLN A 1 93 ? -5.200 3.073 -5.202 1.00 93.19 93 GLN A CA 1
ATOM 691 C C . GLN A 1 93 ? -5.537 1.970 -4.194 1.00 93.19 93 GLN A C 1
ATOM 693 O O . GLN A 1 93 ? -6.713 1.672 -4.012 1.00 93.19 93 GLN A O 1
ATOM 698 N N . ASN A 1 94 ? -4.536 1.456 -3.481 1.00 93.50 94 ASN A N 1
ATOM 699 C CA . ASN A 1 94 ? -4.661 0.329 -2.555 1.00 93.50 94 ASN A CA 1
ATOM 700 C C . ASN A 1 94 ? -4.877 0.738 -1.085 1.00 93.50 94 ASN A C 1
ATOM 702 O O . ASN A 1 94 ? -4.774 -0.093 -0.184 1.00 93.50 94 ASN A O 1
ATOM 706 N N . ARG A 1 95 ? -5.173 2.015 -0.804 1.00 93.00 95 ARG A N 1
ATOM 707 C CA . ARG A 1 95 ? -5.457 2.470 0.567 1.00 93.00 95 ARG A CA 1
ATOM 708 C C . ARG A 1 95 ? -6.661 1.748 1.167 1.00 93.00 95 ARG A C 1
ATOM 710 O O . ARG A 1 95 ? -7.787 1.924 0.709 1.00 93.00 95 ARG A O 1
ATOM 717 N N . MET A 1 96 ? -6.442 1.060 2.283 1.00 92.19 96 MET A N 1
ATOM 718 C CA . MET A 1 96 ? -7.497 0.364 3.033 1.00 92.19 96 MET A CA 1
ATOM 719 C C . MET A 1 96 ? -8.510 1.323 3.676 1.00 92.19 96 MET A C 1
ATOM 721 O O . MET A 1 96 ? -9.673 0.977 3.853 1.00 92.19 96 MET A O 1
ATOM 725 N N . SER A 1 97 ? -8.112 2.569 3.945 1.00 88.56 97 SER A N 1
ATOM 726 C CA . SER A 1 97 ? -9.013 3.622 4.435 1.00 88.56 97 SER A CA 1
ATOM 727 C C . SER A 1 97 ? -10.115 3.994 3.431 1.00 88.56 97 SER A C 1
ATOM 729 O O . SER A 1 97 ? -11.144 4.535 3.832 1.00 88.56 97 SER A O 1
ATOM 731 N N . LYS A 1 98 ? -9.952 3.667 2.139 1.00 80.44 98 LYS A N 1
ATOM 732 C CA . LYS A 1 98 ? -10.992 3.859 1.114 1.00 80.44 98 LYS A CA 1
ATOM 733 C C . LYS A 1 98 ? -12.151 2.875 1.241 1.00 80.44 98 LYS A C 1
ATOM 735 O O . LYS A 1 98 ? -13.249 3.203 0.813 1.00 80.44 98 LYS A O 1
ATOM 740 N N . VAL A 1 99 ? -11.921 1.706 1.842 1.00 59.22 99 VAL A N 1
ATOM 741 C CA . VAL A 1 99 ? -12.934 0.650 2.016 1.00 59.22 99 VAL A CA 1
ATOM 742 C C . VAL A 1 99 ? -13.939 1.014 3.127 1.00 59.22 99 VAL A C 1
ATOM 744 O O . VAL A 1 99 ? -14.919 0.316 3.341 1.00 59.22 99 VAL A O 1
ATOM 747 N N . ALA A 1 100 ? -13.746 2.146 3.819 1.00 51.72 100 ALA A N 1
ATOM 748 C CA . ALA A 1 100 ? -14.626 2.617 4.890 1.00 51.72 100 ALA A CA 1
ATOM 749 C C . ALA A 1 100 ? -15.938 3.299 4.419 1.00 51.72 100 ALA A C 1
ATOM 751 O O . ALA A 1 100 ? -16.585 3.968 5.224 1.00 51.72 100 ALA A O 1
ATOM 752 N N . LYS A 1 101 ? -16.335 3.163 3.145 1.00 33.91 101 LYS A N 1
ATOM 753 C CA . LYS A 1 101 ? -17.658 3.540 2.594 1.00 33.91 101 LYS A CA 1
ATOM 754 C C . LYS A 1 101 ? -17.993 2.535 1.478 1.00 33.91 101 LYS A C 1
ATOM 756 O O . LYS A 1 101 ? -17.122 2.299 0.647 1.00 33.91 101 LYS A O 1
ATOM 761 N N . GLU A 1 102 ? -19.149 1.876 1.412 1.00 35.69 102 GLU A N 1
ATOM 762 C CA . GLU A 1 102 ? -20.530 2.216 1.814 1.00 35.69 102 GLU A CA 1
ATOM 763 C C . GLU A 1 102 ? -21.214 1.119 2.646 1.00 35.69 102 GLU A C 1
ATOM 765 O O . GLU A 1 102 ? -20.933 -0.078 2.406 1.00 35.69 102 GLU A O 1
#

Sequence (102 aa):
MSILKPEPSTQGASITLTQVLQLGITTILILDYSFFLSQQGTQGSANTLQLAAAEYGRSGTSTAVQKAVEDVLSQDHGDEKELCKMILDITLQNRMSKVAKE

Secondary structure (DSSP, 8-state):
----PPP---------HHHHHHHHHHHHHHHHHHHHHHHTTSS-HHHHHHHHHHHHHHSSHHHHHHHHHHHHHHH--S-HHHHHHHHHHHHHHT-GGGGG--

Mean predicted aligned error: 9.9 Å

Organism: NCBI:txid1314800

pLDDT: mean 81.12, std 17.23, range [33.91, 95.94]

Foldseek 3Di:
DDDDDDDPPPPDDPQDPLNVLLVVLLVLLLVVQL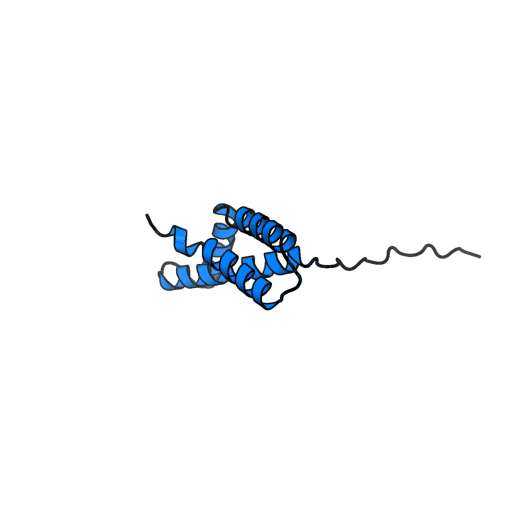VVVVVVVPDDSVVSSVVSNVCCVVVCLSVQLSVLSVVCVVVDPPDPVVVVVSSVVSSVVSRPSVVVDD

Radius of gyration: 19.12 Å; Cα contacts (8 Å, |Δi|>4): 68; chains: 1; bounding box: 67×44×40 Å

Solvent-accessible surface area (backbone atoms only — not comparable to full-atom values): 6148 Å² total; per-residue (Å²): 138,82,81,81,76,81,73,84,74,82,72,70,80,79,79,47,70,68,56,52,51,52,50,52,44,51,52,50,45,29,50,55,31,17,52,57,47,49,75,67,70,81,58,58,75,78,54,27,48,54,50,23,48,50,46,40,72,68,70,50,41,54,61,54,51,53,53,51,52,53,55,50,64,76,67,60,84,83,51,66,66,59,50,52,49,50,54,49,48,52,44,60,76,56,36,66,69,65,70,79,63,134